Protein AF-A0A6J4RRI0-F1 (afdb_monomer_lite)

Radius of gyration: 14.66 Å; chains: 1; bounding box: 35×17×45 Å

Foldseek 3Di:
DADQLDDDAFVRHAPFAVLLVCRVVRRVVLVVLLVVLCVVPDPRNRVSCVVSPVVSVVVRVVRNVVSVVSCCCVPPVD

pLDDT: mean 91.31, std 9.45, range [4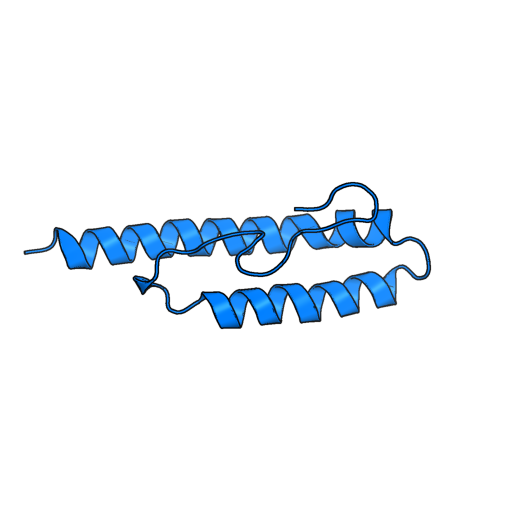9.69, 98.5]

Organism: NCBI:txid349277

InterPro domains:
  IPR036188 FAD/NAD(P)-binding domain superfamily [G3DSA:3.50.50.60] (1-77)
  IPR036188 FAD/NAD(P)-binding domain superfamily [SSF51905] (2-70)
  IPR053212 2,6-Dihydroxypyridine 3-monooxygenase [PTHR47469] (3-75)

Sequence (78 aa):
MAFGRTCLVGDAAFVPRPHTAASTAKAVTNATTLAESLGSHGDEVAAALKAWEPAQLRLGRRLEEHGRALGDGSQFGG

Structure (mmCIF, N/CA/C/O backbone):
data_AF-A0A6J4RRI0-F1
#
_entry.id   AF-A0A6J4RRI0-F1
#
loop_
_atom_site.group_PDB
_atom_site.id
_atom_site.type_symbol
_atom_site.label_atom_id
_atom_site.label_alt_id
_atom_site.label_comp_id
_atom_site.label_asym_id
_atom_site.label_entity_id
_atom_site.label_seq_id
_atom_site.pdbx_PDB_ins_code
_atom_site.Cartn_x
_atom_site.Cartn_y
_atom_site.Cartn_z
_atom_site.occupancy
_atom_site.B_iso_or_equiv
_atom_site.auth_seq_id
_atom_site.auth_comp_id
_atom_site.auth_asym_id
_atom_site.auth_atom_id
_atom_site.pdbx_PDB_model_num
ATOM 1 N N . MET A 1 1 ? -6.289 5.704 -2.053 1.00 92.69 1 MET A N 1
ATOM 2 C CA . MET A 1 1 ? -6.111 4.299 -1.623 1.00 92.69 1 MET A CA 1
ATOM 3 C C . MET A 1 1 ? -7.130 3.890 -0.570 1.00 92.69 1 MET A C 1
ATOM 5 O O . MET A 1 1 ? -7.546 2.742 -0.618 1.00 92.69 1 MET A O 1
ATOM 9 N N . ALA A 1 2 ? -7.506 4.759 0.371 1.00 97.25 2 ALA A N 1
ATOM 10 C CA . ALA A 1 2 ? -8.484 4.500 1.424 1.00 97.25 2 ALA A CA 1
ATOM 11 C C . ALA A 1 2 ? -9.841 5.158 1.114 1.00 97.25 2 ALA A C 1
ATOM 13 O O . ALA A 1 2 ? -9.903 6.299 0.661 1.00 97.25 2 ALA A O 1
ATOM 14 N N . PHE A 1 3 ? -10.929 4.437 1.380 1.00 96.50 3 PHE A N 1
ATOM 15 C CA . PHE A 1 3 ? -12.310 4.846 1.124 1.00 96.50 3 PHE A CA 1
ATOM 16 C C . PHE A 1 3 ? -13.195 4.361 2.279 1.00 96.50 3 PHE A C 1
ATOM 18 O O . PHE A 1 3 ? -13.650 3.217 2.302 1.00 96.50 3 PHE A O 1
ATOM 25 N N . GLY A 1 4 ? -13.406 5.213 3.285 1.00 95.31 4 GLY A N 1
ATOM 26 C CA . GLY A 1 4 ? -14.124 4.821 4.500 1.00 95.31 4 GLY A CA 1
ATOM 27 C C . GLY A 1 4 ? -13.417 3.668 5.219 1.00 95.31 4 GLY A C 1
ATOM 28 O O . GLY A 1 4 ? -12.322 3.850 5.738 1.00 95.31 4 GLY A O 1
ATOM 29 N N . ARG A 1 5 ? -14.040 2.482 5.243 1.00 96.69 5 ARG A N 1
ATOM 30 C CA . ARG A 1 5 ? -13.495 1.255 5.861 1.00 96.69 5 ARG A CA 1
ATOM 31 C C . ARG A 1 5 ? -12.846 0.294 4.855 1.00 96.69 5 ARG A C 1
ATOM 33 O O . ARG A 1 5 ? -12.507 -0.828 5.216 1.00 96.69 5 ARG A O 1
ATOM 40 N N . THR A 1 6 ? -12.689 0.711 3.604 1.00 97.44 6 THR A N 1
ATOM 41 C CA . THR A 1 6 ? -12.101 -0.094 2.529 1.00 97.44 6 THR A CA 1
ATOM 42 C C . THR A 1 6 ? -10.790 0.531 2.074 1.00 97.44 6 THR A C 1
ATOM 44 O O . THR A 1 6 ? -10.650 1.753 2.061 1.00 97.44 6 THR A O 1
ATOM 47 N N . CYS A 1 7 ? -9.820 -0.286 1.672 1.00 97.56 7 CYS A N 1
ATOM 48 C CA . CYS A 1 7 ? -8.596 0.203 1.051 1.00 97.56 7 CYS A CA 1
ATOM 49 C C . CYS A 1 7 ? -8.122 -0.706 -0.085 1.00 97.56 7 CYS A C 1
ATOM 51 O O . CYS A 1 7 ? -8.499 -1.874 -0.166 1.00 97.56 7 CYS A O 1
ATOM 53 N N . LEU A 1 8 ? -7.293 -0.143 -0.962 1.00 97.81 8 LEU A N 1
ATOM 54 C CA . LEU A 1 8 ? -6.559 -0.866 -1.996 1.00 97.81 8 LEU A CA 1
ATOM 55 C C . LEU A 1 8 ? -5.109 -1.058 -1.542 1.00 97.81 8 LEU A C 1
ATOM 57 O O . LEU A 1 8 ? -4.468 -0.111 -1.080 1.00 97.81 8 LEU A O 1
ATOM 61 N N . VAL A 1 9 ? -4.574 -2.262 -1.743 1.00 96.88 9 VAL A N 1
ATOM 62 C CA . VAL A 1 9 ? -3.176 -2.632 -1.461 1.00 96.88 9 VAL A CA 1
ATOM 63 C C . VAL A 1 9 ? -2.559 -3.346 -2.663 1.00 96.88 9 VAL A C 1
ATOM 65 O O . VAL A 1 9 ? -3.275 -3.775 -3.568 1.00 96.88 9 VAL A O 1
ATOM 68 N N . GLY A 1 10 ? -1.229 -3.480 -2.681 1.00 94.75 10 GLY A N 1
ATOM 69 C CA . GLY A 1 10 ? -0.536 -4.217 -3.742 1.00 94.75 10 GLY A CA 1
ATOM 70 C C . GLY A 1 10 ? -0.838 -3.640 -5.127 1.00 94.75 10 GLY A C 1
ATOM 71 O O . GLY A 1 10 ? -1.005 -2.424 -5.267 1.00 94.75 10 GLY A O 1
ATOM 72 N N . ASP A 1 11 ? -0.911 -4.491 -6.141 1.00 92.69 11 ASP A N 1
ATOM 73 C CA . ASP A 1 11 ? -1.055 -4.045 -7.532 1.00 92.69 11 ASP A CA 1
ATOM 74 C C . ASP A 1 11 ? -2.406 -3.374 -7.809 1.00 92.69 11 ASP A C 1
ATOM 76 O O . ASP A 1 11 ? -2.482 -2.457 -8.621 1.00 92.69 11 ASP A O 1
ATOM 80 N N . ALA A 1 12 ? -3.451 -3.722 -7.049 1.00 92.81 12 ALA A N 1
ATOM 81 C CA . ALA A 1 12 ? -4.746 -3.045 -7.128 1.00 92.81 12 ALA A CA 1
ATOM 82 C C . ALA A 1 12 ? -4.662 -1.554 -6.754 1.00 92.81 12 ALA A C 1
ATOM 84 O O . ALA A 1 12 ? -5.521 -0.768 -7.145 1.00 92.81 12 ALA A O 1
ATOM 85 N N . ALA A 1 13 ? -3.644 -1.160 -5.984 1.00 91.44 13 ALA A N 1
ATOM 86 C CA . ALA A 1 13 ? -3.456 0.220 -5.557 1.00 91.44 13 ALA A CA 1
ATOM 87 C C . ALA A 1 13 ? -2.465 0.996 -6.435 1.00 91.44 13 ALA A C 1
ATOM 89 O O . ALA A 1 13 ? -2.659 2.184 -6.668 1.00 91.44 13 ALA A O 1
ATOM 90 N N . PHE A 1 14 ? -1.395 0.335 -6.880 1.00 87.44 14 PHE A N 1
ATOM 91 C CA . PHE A 1 14 ? -0.387 0.887 -7.785 1.00 87.44 14 PHE A CA 1
ATOM 92 C C . PHE A 1 14 ? 0.231 -0.251 -8.584 1.00 87.44 14 PHE A C 1
ATOM 94 O O . PHE A 1 14 ? 0.745 -1.187 -7.972 1.00 87.44 14 PHE A O 1
ATOM 101 N N . VAL A 1 15 ? 0.273 -0.110 -9.908 1.00 85.56 15 VAL A N 1
ATOM 102 C CA . VAL A 1 15 ? 0.951 -1.043 -10.815 1.00 85.56 15 VAL A CA 1
ATOM 103 C C . VAL A 1 15 ? 2.264 -0.399 -11.277 1.00 85.56 15 VAL A C 1
ATOM 105 O O . VAL A 1 15 ? 2.258 0.373 -12.240 1.00 85.56 15 VAL A O 1
ATOM 108 N N . PRO A 1 16 ? 3.395 -0.632 -10.586 1.00 78.62 16 PRO A N 1
ATOM 109 C CA . PRO A 1 16 ? 4.679 -0.116 -11.039 1.00 78.62 16 PRO A CA 1
ATOM 110 C C . PRO A 1 16 ? 5.098 -0.789 -12.354 1.00 78.62 16 PRO A C 1
ATOM 112 O O . PRO A 1 16 ? 4.748 -1.936 -12.633 1.00 78.62 16 PRO A O 1
ATOM 115 N N . ARG A 1 17 ? 5.886 -0.086 -13.178 1.00 81.56 17 ARG A N 1
ATOM 116 C CA . ARG A 1 17 ? 6.447 -0.666 -14.411 1.00 81.56 17 ARG A CA 1
ATOM 117 C C . ARG A 1 17 ? 7.346 -1.869 -14.055 1.00 81.56 17 ARG A C 1
ATOM 119 O O . ARG A 1 17 ? 8.065 -1.802 -13.049 1.00 81.56 17 ARG A O 1
ATOM 126 N N . PRO A 1 18 ? 7.364 -2.933 -14.885 1.00 78.56 18 PRO A N 1
ATOM 127 C CA . PRO A 1 18 ? 8.028 -4.202 -14.558 1.00 78.56 18 PRO A CA 1
ATOM 128 C C . PRO A 1 18 ? 9.530 -4.051 -14.284 1.00 78.56 18 PRO A C 1
ATOM 130 O O . PRO A 1 18 ? 10.079 -4.775 -13.460 1.00 78.56 18 PRO A O 1
ATOM 133 N N . HIS A 1 19 ? 10.173 -3.045 -14.883 1.00 82.56 19 HIS A N 1
ATOM 134 C CA . HIS A 1 19 ? 11.595 -2.734 -14.707 1.00 82.56 19 HIS A CA 1
ATOM 135 C C . HIS A 1 19 ? 12.008 -2.422 -13.257 1.00 82.56 19 HIS A C 1
ATOM 137 O O . HIS A 1 19 ? 13.188 -2.483 -12.942 1.00 82.56 19 HIS A O 1
ATOM 143 N N . THR A 1 20 ? 11.066 -2.102 -12.362 1.00 78.81 20 THR A N 1
ATOM 144 C CA . THR A 1 20 ? 11.374 -1.846 -10.941 1.00 78.81 20 THR A CA 1
ATOM 145 C C . THR A 1 20 ? 11.560 -3.112 -10.108 1.00 78.81 20 THR A C 1
ATOM 147 O O . THR A 1 20 ? 12.111 -3.024 -9.015 1.00 78.81 20 THR A O 1
ATOM 150 N N . ALA A 1 21 ? 11.022 -4.256 -10.558 1.00 84.06 21 ALA A N 1
ATOM 151 C CA . ALA A 1 21 ? 10.881 -5.484 -9.765 1.00 84.06 21 ALA A CA 1
ATOM 152 C C . ALA A 1 21 ? 10.289 -5.268 -8.346 1.00 84.06 21 ALA A C 1
ATOM 154 O O . ALA A 1 21 ? 10.500 -6.074 -7.440 1.00 84.06 21 ALA A O 1
ATOM 155 N N . ALA A 1 22 ? 9.534 -4.181 -8.134 1.00 89.19 22 ALA A N 1
ATOM 156 C CA . ALA A 1 22 ? 9.181 -3.701 -6.797 1.00 89.19 22 ALA A CA 1
ATOM 157 C C . ALA A 1 22 ? 7.762 -4.072 -6.332 1.00 89.19 22 ALA A C 1
ATOM 159 O O . ALA A 1 22 ? 7.410 -3.765 -5.191 1.00 89.19 22 ALA A O 1
ATOM 160 N N . SER A 1 23 ? 6.938 -4.720 -7.168 1.00 88.31 23 SER A N 1
ATOM 161 C CA . SER A 1 23 ? 5.525 -5.008 -6.841 1.00 88.31 23 SER A CA 1
ATOM 162 C C . SER A 1 23 ? 5.367 -5.794 -5.545 1.00 88.31 23 SER A C 1
ATOM 164 O O . SER A 1 23 ? 4.644 -5.361 -4.647 1.00 88.31 23 SER A O 1
ATOM 166 N N . THR A 1 24 ? 6.092 -6.908 -5.405 1.00 93.69 24 THR A N 1
ATOM 167 C CA . THR A 1 24 ? 6.003 -7.768 -4.217 1.00 93.69 24 THR A CA 1
ATOM 168 C C . THR A 1 24 ? 6.462 -7.033 -2.964 1.00 93.69 24 THR A C 1
ATOM 170 O O . THR A 1 24 ? 5.757 -7.038 -1.959 1.00 93.69 24 THR A O 1
ATOM 173 N N . ALA A 1 25 ? 7.605 -6.341 -3.031 1.00 93.00 25 ALA A N 1
ATOM 174 C CA . ALA A 1 25 ? 8.119 -5.569 -1.902 1.00 93.00 25 ALA A CA 1
ATOM 175 C C . ALA A 1 25 ? 7.128 -4.474 -1.473 1.00 93.00 25 ALA A C 1
ATOM 177 O O . ALA A 1 25 ? 6.811 -4.354 -0.293 1.00 93.00 25 ALA A O 1
ATOM 178 N N . LYS A 1 26 ? 6.552 -3.738 -2.432 1.00 94.38 26 LYS A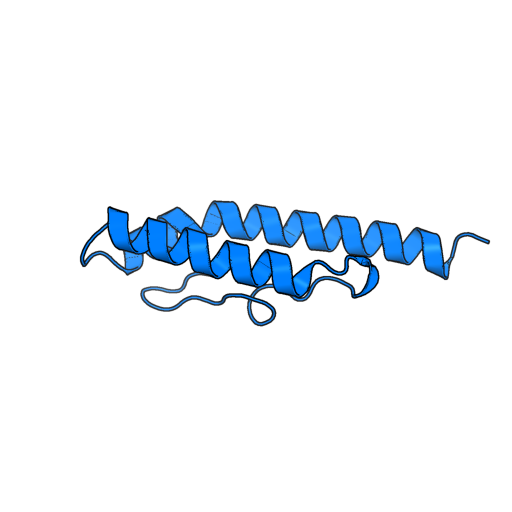 N 1
ATOM 179 C CA . LYS A 1 26 ? 5.513 -2.730 -2.179 1.00 94.38 26 LYS A CA 1
ATOM 180 C C . LYS A 1 26 ? 4.267 -3.340 -1.541 1.00 94.38 26 LYS A C 1
ATOM 182 O O . LYS A 1 26 ? 3.717 -2.755 -0.612 1.00 94.38 26 LYS A O 1
ATOM 187 N N . ALA A 1 27 ? 3.802 -4.487 -2.036 1.00 95.75 27 ALA A N 1
ATOM 188 C CA . ALA A 1 27 ? 2.637 -5.175 -1.488 1.00 95.75 27 ALA A CA 1
ATOM 189 C C . ALA A 1 27 ? 2.875 -5.610 -0.034 1.00 95.75 27 ALA A C 1
ATOM 191 O O . ALA A 1 27 ? 2.019 -5.365 0.814 1.00 95.75 27 ALA A O 1
ATOM 192 N N . VAL A 1 28 ? 4.058 -6.159 0.267 1.00 97.62 28 VAL A N 1
ATOM 193 C CA . VAL A 1 28 ? 4.470 -6.499 1.637 1.00 97.62 28 VAL A CA 1
ATOM 194 C C . VAL A 1 28 ? 4.482 -5.252 2.516 1.00 97.62 28 VAL A C 1
ATOM 196 O O . VAL A 1 28 ? 3.854 -5.262 3.569 1.00 97.62 28 VAL A O 1
ATOM 199 N N . THR A 1 29 ? 5.097 -4.151 2.068 1.00 97.62 29 THR A N 1
ATOM 200 C CA . THR A 1 29 ? 5.093 -2.885 2.818 1.00 97.62 29 THR A CA 1
ATOM 201 C C . THR A 1 29 ? 3.680 -2.357 3.056 1.00 97.62 29 THR A C 1
ATOM 203 O O . THR A 1 29 ? 3.378 -1.917 4.164 1.00 97.62 29 THR A O 1
ATOM 206 N N . ASN A 1 30 ? 2.794 -2.411 2.053 1.00 97.88 30 ASN A N 1
ATOM 207 C CA . ASN A 1 30 ? 1.396 -2.016 2.225 1.00 97.88 30 ASN A CA 1
ATOM 208 C C . ASN A 1 30 ? 0.735 -2.861 3.327 1.00 97.88 30 ASN A C 1
ATOM 210 O O . ASN A 1 30 ? 0.095 -2.291 4.203 1.00 97.88 30 ASN A O 1
ATOM 214 N N . ALA A 1 31 ? 0.917 -4.184 3.311 1.00 97.94 31 ALA A N 1
ATOM 215 C CA . ALA A 1 31 ? 0.286 -5.097 4.261 1.00 97.94 31 ALA A CA 1
ATOM 216 C C . ALA A 1 31 ? 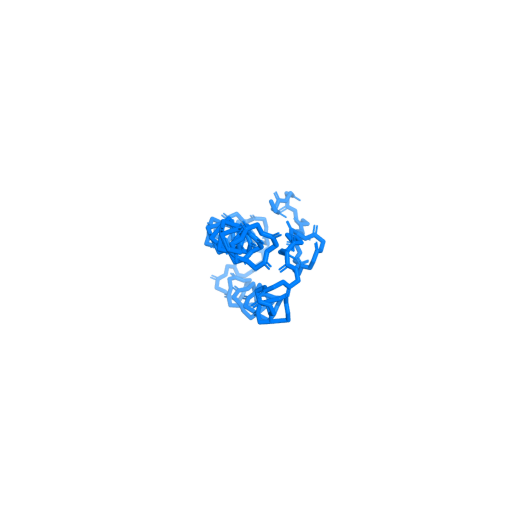0.817 -4.943 5.696 1.00 97.94 31 ALA A C 1
ATOM 218 O O . ALA A 1 31 ? 0.021 -4.840 6.629 1.00 97.94 31 ALA A O 1
ATOM 219 N N . THR A 1 32 ? 2.139 -4.895 5.887 1.00 98.50 32 THR A N 1
ATOM 220 C CA . THR A 1 32 ? 2.737 -4.827 7.231 1.00 98.50 32 THR A CA 1
ATOM 221 C C . THR A 1 32 ? 2.416 -3.507 7.922 1.00 98.50 32 THR A C 1
ATOM 223 O O . THR A 1 32 ? 1.918 -3.500 9.043 1.00 98.50 32 THR A O 1
ATOM 226 N N . THR A 1 33 ? 2.589 -2.386 7.221 1.00 98.31 33 THR A N 1
ATOM 227 C CA . THR A 1 33 ? 2.295 -1.056 7.782 1.00 98.31 33 THR A CA 1
ATOM 228 C C . THR A 1 33 ? 0.798 -0.815 7.977 1.00 98.31 33 THR A C 1
ATOM 230 O O . THR A 1 33 ? 0.402 -0.043 8.848 1.00 98.31 33 THR A O 1
ATOM 233 N N . LEU A 1 34 ? -0.058 -1.482 7.193 1.00 97.81 34 LEU A N 1
ATOM 234 C CA . LEU A 1 34 ? -1.503 -1.456 7.410 1.00 97.81 34 LEU A CA 1
ATOM 235 C C . LEU A 1 34 ? -1.871 -2.193 8.700 1.00 97.81 34 LEU A C 1
ATOM 237 O O . LEU A 1 34 ? -2.650 -1.669 9.491 1.00 97.81 34 LEU A O 1
ATOM 241 N N . ALA A 1 35 ? -1.290 -3.374 8.935 1.00 97.81 35 ALA A N 1
ATOM 242 C CA . ALA A 1 35 ? -1.505 -4.127 10.168 1.00 97.81 35 ALA A CA 1
ATOM 243 C C . ALA A 1 35 ? -1.069 -3.325 11.409 1.00 97.81 35 ALA A C 1
ATOM 245 O O . ALA A 1 35 ? -1.818 -3.244 12.381 1.00 97.81 35 ALA A O 1
ATOM 246 N N . GLU A 1 36 ? 0.089 -2.662 11.349 1.00 98.00 36 GLU A N 1
ATOM 247 C CA . GLU A 1 36 ? 0.570 -1.757 12.404 1.00 98.00 36 GLU A CA 1
ATOM 248 C C . GLU A 1 36 ? -0.381 -0.570 12.633 1.00 98.00 36 GLU A C 1
ATOM 250 O O . GLU A 1 36 ? -0.721 -0.227 13.770 1.00 98.00 36 GLU A O 1
ATOM 255 N N . SER A 1 37 ? -0.855 0.055 11.552 1.00 97.81 37 SER A N 1
ATOM 256 C CA . SER A 1 37 ? -1.772 1.189 11.656 1.00 97.81 37 SER A CA 1
ATOM 257 C C . 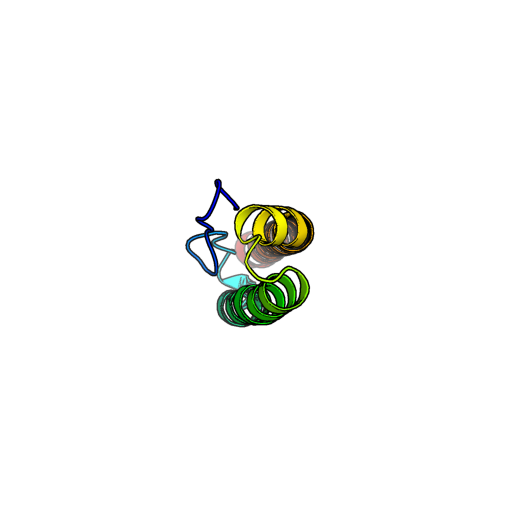SER A 1 37 ? -3.122 0.781 12.242 1.00 97.81 37 SER A C 1
ATOM 259 O O . SER A 1 37 ? -3.672 1.521 13.052 1.00 97.81 37 SER A O 1
ATOM 261 N N . LEU A 1 38 ? -3.655 -0.384 11.866 1.00 97.50 38 LEU A N 1
ATOM 262 C CA . LEU A 1 38 ? -4.893 -0.915 12.439 1.00 97.50 38 LEU A CA 1
ATOM 263 C C . LEU A 1 38 ? -4.707 -1.241 13.927 1.00 97.50 38 LEU A C 1
ATOM 265 O O . LEU A 1 38 ? -5.532 -0.846 14.745 1.00 97.50 38 LEU A O 1
ATOM 269 N N . GLY A 1 39 ? -3.589 -1.877 14.293 1.00 97.25 39 GLY A N 1
ATOM 270 C CA . GLY A 1 39 ? -3.281 -2.216 15.684 1.00 97.25 39 GLY A CA 1
ATOM 271 C C . GLY A 1 39 ? -3.146 -1.001 16.609 1.00 97.25 39 GLY A C 1
ATOM 272 O O . GLY A 1 39 ? -3.494 -1.086 17.782 1.00 97.25 39 GLY A O 1
ATOM 273 N N . SER A 1 40 ? -2.689 0.141 16.091 1.00 96.69 40 SER A N 1
ATOM 274 C CA . SER A 1 40 ? -2.515 1.376 16.876 1.00 96.69 40 SER A CA 1
ATOM 275 C C . SER A 1 40 ? -3.783 2.225 17.036 1.00 96.69 40 SER A C 1
ATOM 277 O O . SER A 1 40 ? -3.795 3.123 17.873 1.00 96.69 40 SER A O 1
ATOM 279 N N . HIS A 1 41 ? -4.841 1.953 16.266 1.00 95.56 41 HIS A N 1
ATOM 280 C CA . HIS A 1 41 ? -6.083 2.744 16.255 1.00 95.56 41 HIS A CA 1
ATOM 281 C C . HIS A 1 41 ? -7.308 1.977 16.793 1.00 95.56 41 HIS A C 1
ATOM 283 O O . HIS A 1 41 ? -8.412 2.520 16.820 1.00 95.56 41 HIS A O 1
ATOM 289 N N . GLY A 1 42 ? -7.145 0.719 17.222 1.00 90.25 42 GLY A N 1
ATOM 290 C CA . GLY A 1 42 ? -8.246 -0.101 17.738 1.00 90.25 42 GLY A CA 1
ATOM 291 C C . GLY A 1 42 ? -9.373 -0.287 16.712 1.00 90.25 42 GLY A C 1
ATOM 292 O O . GLY A 1 42 ? -9.121 -0.591 15.546 1.00 90.25 42 GLY A O 1
ATOM 293 N N . ASP A 1 43 ? -10.624 -0.080 17.133 1.00 92.88 43 ASP A N 1
ATOM 294 C CA . ASP A 1 43 ? -11.810 -0.268 16.279 1.00 92.88 43 ASP A CA 1
ATOM 295 C C . ASP A 1 43 ? -12.052 0.882 15.275 1.00 92.88 43 ASP A C 1
ATOM 297 O O . ASP A 1 43 ? -12.938 0.797 14.408 1.00 92.88 43 ASP A O 1
ATOM 301 N N . GLU A 1 44 ? -11.244 1.949 15.326 1.00 96.88 44 GLU A N 1
ATOM 302 C CA . GLU A 1 44 ? -11.337 3.115 14.442 1.00 96.88 44 GLU A CA 1
ATOM 303 C C . GLU A 1 44 ? -10.712 2.864 13.056 1.00 96.88 44 GLU A C 1
ATOM 305 O O . GLU A 1 44 ? -9.857 3.607 12.572 1.00 96.88 44 GLU A O 1
ATOM 310 N N . VAL A 1 45 ? -11.182 1.823 12.362 1.00 97.06 45 VAL A N 1
ATOM 311 C CA . VAL A 1 45 ? -10.647 1.380 11.059 1.00 97.06 45 VAL A CA 1
ATOM 312 C C . VAL A 1 45 ? -10.546 2.523 10.043 1.00 97.06 45 VAL A C 1
ATOM 314 O O . VAL A 1 45 ? -9.536 2.655 9.361 1.00 97.06 45 VAL A O 1
ATOM 317 N N . ALA A 1 46 ? -11.567 3.378 9.935 1.00 97.88 46 ALA A N 1
ATOM 318 C CA . ALA A 1 46 ? -11.543 4.479 8.971 1.00 97.88 46 ALA A CA 1
ATOM 319 C C . ALA A 1 46 ? -10.461 5.529 9.293 1.00 97.88 46 ALA A C 1
ATOM 321 O O . ALA A 1 46 ? -9.834 6.063 8.376 1.00 97.88 46 ALA A O 1
ATOM 322 N N . ALA A 1 47 ? -10.216 5.803 10.579 1.00 97.88 47 ALA A N 1
ATOM 323 C CA . ALA A 1 47 ? -9.149 6.701 11.009 1.00 97.88 47 ALA A CA 1
ATOM 324 C C . ALA A 1 47 ? -7.773 6.077 10.740 1.00 97.88 47 ALA A C 1
ATOM 326 O O . ALA A 1 47 ? -6.915 6.736 10.155 1.00 97.88 47 ALA A O 1
ATOM 327 N N . ALA A 1 48 ? -7.612 4.786 11.049 1.00 98.25 48 ALA A N 1
ATOM 328 C CA . ALA A 1 48 ? -6.399 4.024 10.765 1.00 98.25 48 ALA A CA 1
ATOM 329 C C . ALA A 1 48 ? -6.034 4.065 9.273 1.00 98.25 48 ALA A C 1
ATOM 331 O O . ALA A 1 48 ? -4.916 4.418 8.902 1.00 98.25 48 ALA A O 1
ATOM 332 N N . LEU A 1 49 ? -6.999 3.775 8.392 1.00 98.44 49 LEU A N 1
ATOM 333 C CA . LEU A 1 49 ? -6.782 3.802 6.944 1.00 98.44 49 LEU A CA 1
ATOM 334 C C . LEU A 1 49 ? -6.400 5.201 6.443 1.00 98.44 49 LEU A C 1
ATOM 336 O O . LEU A 1 49 ? -5.521 5.329 5.588 1.00 98.44 49 LEU A O 1
ATOM 340 N N . LYS A 1 50 ? -7.022 6.250 6.995 1.00 97.88 50 LYS A N 1
ATOM 341 C CA . LYS A 1 50 ? -6.712 7.646 6.659 1.00 97.88 50 LYS A CA 1
ATOM 342 C C . LYS A 1 50 ? -5.314 8.059 7.131 1.00 97.88 50 LYS A C 1
ATOM 344 O O . LYS A 1 50 ? -4.645 8.817 6.433 1.00 97.88 50 LYS A O 1
ATOM 349 N N . ALA A 1 51 ? -4.866 7.563 8.283 1.00 97.88 51 ALA A N 1
ATOM 350 C CA . ALA A 1 51 ? -3.528 7.822 8.812 1.00 97.88 51 ALA A CA 1
ATOM 351 C C . ALA A 1 51 ? -2.432 7.076 8.028 1.00 97.88 51 ALA A C 1
ATOM 353 O O . ALA A 1 51 ? -1.357 7.623 7.782 1.00 97.88 51 ALA A O 1
ATOM 354 N N . TRP A 1 52 ? -2.715 5.848 7.590 1.00 98.44 52 TRP A N 1
ATOM 355 C CA . TRP A 1 52 ? -1.794 4.992 6.839 1.00 98.44 52 TRP A CA 1
ATOM 356 C C . TRP A 1 52 ? -1.575 5.437 5.383 1.00 98.44 52 TRP A C 1
ATOM 358 O O . TRP A 1 52 ? -0.450 5.400 4.869 1.00 98.44 52 TRP A O 1
ATOM 368 N N . GLU A 1 53 ? -2.638 5.883 4.707 1.00 98.31 53 GLU A N 1
ATOM 369 C CA . GLU A 1 53 ? -2.652 6.167 3.266 1.00 98.31 53 GLU A CA 1
ATOM 370 C C . GLU A 1 53 ? -1.531 7.107 2.766 1.00 98.31 53 GLU A C 1
ATOM 372 O O . GLU A 1 53 ? -0.904 6.783 1.748 1.00 98.31 53 GLU A O 1
ATOM 377 N N . PRO A 1 54 ? -1.225 8.249 3.417 1.00 98.38 54 PRO A N 1
ATOM 378 C CA . PRO A 1 54 ? -0.278 9.217 2.867 1.00 98.38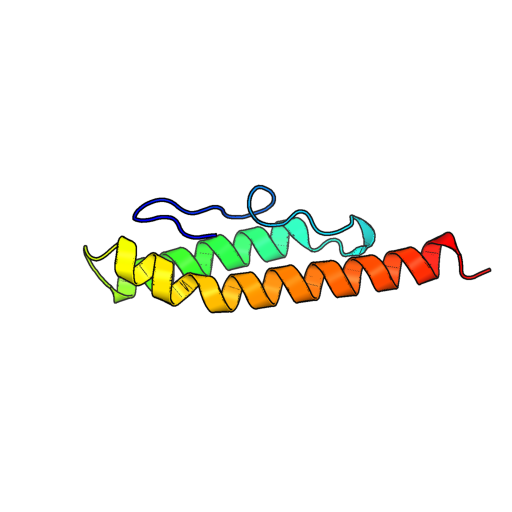 54 PRO A CA 1
ATOM 379 C C . PRO A 1 54 ? 1.120 8.638 2.624 1.00 98.38 54 PRO A C 1
ATOM 381 O O . PRO A 1 54 ? 1.775 8.996 1.643 1.00 98.38 54 PRO A O 1
ATOM 384 N N . ALA A 1 55 ? 1.590 7.737 3.493 1.00 97.88 55 ALA A N 1
ATOM 385 C CA . ALA A 1 55 ? 2.890 7.090 3.332 1.00 97.88 55 ALA A CA 1
ATOM 386 C C . ALA A 1 55 ? 2.912 6.151 2.119 1.00 97.88 55 ALA A C 1
ATOM 388 O O . ALA A 1 55 ? 3.866 6.165 1.337 1.00 97.88 55 ALA A O 1
ATOM 389 N N . GLN A 1 56 ? 1.832 5.399 1.911 1.00 97.94 56 GLN A N 1
ATOM 390 C CA . GLN A 1 56 ? 1.732 4.452 0.806 1.00 97.94 56 GLN A CA 1
ATOM 391 C C . GLN A 1 56 ? 1.541 5.143 -0.546 1.00 97.94 56 GLN A C 1
ATOM 393 O O . GLN A 1 56 ? 2.112 4.698 -1.541 1.00 97.94 56 GLN A O 1
ATOM 398 N N . LEU A 1 57 ? 0.816 6.268 -0.584 1.00 97.62 57 LEU A N 1
ATOM 399 C CA . LEU A 1 57 ? 0.715 7.110 -1.779 1.00 97.62 57 LEU A CA 1
ATOM 400 C C . LEU A 1 57 ? 2.086 7.643 -2.207 1.00 97.62 57 LEU A C 1
ATOM 402 O O . LEU A 1 57 ? 2.401 7.634 -3.396 1.00 97.62 57 LEU A O 1
ATOM 406 N N . ARG A 1 58 ? 2.916 8.088 -1.251 1.00 97.00 58 ARG A N 1
ATOM 407 C CA . ARG A 1 58 ? 4.289 8.534 -1.545 1.00 97.00 58 ARG A CA 1
ATOM 408 C C . ARG A 1 58 ? 5.151 7.394 -2.081 1.00 97.00 58 ARG A C 1
ATOM 410 O O . ARG A 1 58 ? 5.862 7.594 -3.060 1.00 97.00 58 ARG A O 1
ATOM 417 N N . LEU A 1 59 ? 5.076 6.210 -1.469 1.00 95.25 59 LEU A N 1
ATOM 418 C CA . LEU A 1 59 ? 5.797 5.028 -1.944 1.00 95.25 59 LEU A CA 1
ATOM 419 C C . LEU A 1 59 ? 5.392 4.662 -3.379 1.00 95.25 59 LEU A C 1
ATOM 421 O O . LEU A 1 59 ? 6.261 4.492 -4.231 1.00 95.25 59 LEU A O 1
ATOM 425 N N . GLY A 1 60 ? 4.087 4.585 -3.653 1.00 93.88 60 GLY A N 1
ATOM 426 C CA . GLY A 1 60 ? 3.555 4.252 -4.975 1.00 93.88 60 GLY A CA 1
ATOM 427 C C . GLY A 1 60 ? 4.022 5.217 -6.064 1.00 93.88 60 GLY A C 1
ATOM 428 O O . GLY A 1 60 ? 4.560 4.772 -7.075 1.00 93.88 60 GLY A O 1
ATOM 429 N N . ARG A 1 61 ? 3.916 6.531 -5.818 1.00 94.31 61 ARG A N 1
ATOM 430 C CA . ARG A 1 61 ? 4.372 7.571 -6.760 1.00 94.31 61 ARG A CA 1
ATOM 431 C C . ARG A 1 61 ? 5.872 7.483 -7.048 1.00 94.31 61 ARG A C 1
ATOM 433 O O . ARG A 1 61 ? 6.271 7.518 -8.205 1.00 94.31 61 ARG A O 1
ATOM 440 N N . ARG A 1 62 ? 6.705 7.282 -6.019 1.00 93.06 62 ARG A N 1
ATOM 441 C CA . ARG A 1 62 ? 8.158 7.120 -6.210 1.00 93.06 62 ARG A CA 1
ATOM 442 C C . ARG A 1 62 ? 8.508 5.895 -7.053 1.00 93.06 62 ARG A C 1
ATOM 444 O O . ARG A 1 62 ? 9.428 5.958 -7.862 1.00 93.06 62 ARG A O 1
ATOM 451 N N . LEU A 1 63 ? 7.806 4.779 -6.855 1.00 92.31 63 LEU A N 1
ATOM 452 C CA . LEU A 1 63 ? 8.024 3.563 -7.645 1.00 92.31 63 LEU A CA 1
ATOM 453 C C . LEU A 1 63 ? 7.574 3.736 -9.098 1.00 92.31 63 LEU A C 1
ATOM 455 O O . LEU A 1 63 ? 8.231 3.225 -10.002 1.00 92.31 63 LEU A O 1
ATOM 459 N N . GLU A 1 64 ? 6.489 4.469 -9.332 1.00 90.75 64 GLU A N 1
ATOM 460 C CA . GLU A 1 64 ? 6.030 4.816 -10.676 1.00 90.75 64 GLU A CA 1
ATOM 461 C C . GLU A 1 64 ? 7.058 5.684 -11.417 1.00 90.75 64 GLU A C 1
ATOM 463 O O . GLU A 1 64 ? 7.482 5.331 -12.519 1.00 90.75 64 GLU A O 1
ATOM 468 N N . GLU A 1 65 ? 7.526 6.763 -10.783 1.00 91.00 65 GLU A N 1
ATOM 469 C CA . GLU A 1 65 ? 8.561 7.654 -11.323 1.00 91.00 65 GLU A CA 1
ATOM 470 C C . GLU A 1 65 ? 9.859 6.894 -11.625 1.00 91.00 65 GLU A C 1
ATOM 472 O O . GLU A 1 65 ? 10.409 6.994 -12.724 1.00 91.00 65 GLU A O 1
ATOM 477 N N . HIS A 1 66 ? 10.324 6.075 -10.677 1.00 88.94 66 HIS A N 1
ATOM 478 C CA . HIS A 1 66 ? 11.529 5.272 -10.855 1.00 88.94 66 HIS A CA 1
ATOM 479 C C . HIS A 1 66 ? 11.377 4.243 -11.982 1.00 88.94 66 HIS A C 1
ATOM 481 O O . HIS A 1 66 ? 12.267 4.093 -12.818 1.00 88.94 66 HIS A O 1
ATOM 487 N N . GLY A 1 67 ? 10.230 3.565 -12.050 1.00 89.12 67 GLY A N 1
ATOM 488 C CA . GLY A 1 67 ? 9.943 2.592 -13.098 1.00 89.12 67 GLY A CA 1
ATOM 489 C C . GLY A 1 67 ? 9.847 3.201 -14.488 1.00 89.12 67 GLY A C 1
ATOM 490 O O . GLY A 1 67 ? 10.220 2.547 -15.464 1.00 89.12 67 GLY A O 1
ATOM 491 N N . ARG A 1 68 ? 9.380 4.448 -14.586 1.00 88.38 68 ARG A N 1
ATOM 492 C CA . ARG A 1 68 ? 9.409 5.210 -15.833 1.00 88.38 68 ARG A CA 1
ATOM 493 C C . ARG A 1 68 ? 10.842 5.548 -16.239 1.00 88.38 68 ARG A C 1
ATOM 495 O O . ARG A 1 68 ? 11.210 5.235 -17.362 1.00 88.38 68 ARG A O 1
ATOM 502 N N . ALA A 1 69 ? 11.657 6.078 -15.327 1.00 86.88 69 ALA A N 1
ATOM 503 C CA . ALA A 1 69 ? 13.052 6.418 -15.617 1.00 86.88 69 ALA A CA 1
ATOM 504 C C . ALA A 1 69 ? 13.879 5.199 -16.074 1.00 86.88 69 ALA A C 1
ATOM 506 O O . ALA A 1 69 ? 14.620 5.285 -17.052 1.00 86.88 69 ALA A O 1
ATOM 507 N N . LEU A 1 70 ? 13.712 4.046 -15.414 1.00 86.44 70 LEU A N 1
ATOM 508 C CA . LEU A 1 70 ? 14.353 2.792 -15.829 1.00 86.44 70 LEU A CA 1
ATOM 509 C C . LEU A 1 70 ? 13.863 2.313 -17.201 1.00 86.44 70 LEU A C 1
ATOM 511 O O . LEU A 1 70 ? 14.655 1.828 -18.008 1.00 86.44 70 LEU A O 1
ATOM 515 N N . GLY A 1 71 ? 12.563 2.444 -17.473 1.00 84.56 71 GLY A N 1
ATOM 516 C CA . GLY A 1 71 ? 11.987 2.117 -18.776 1.00 84.56 71 GLY A CA 1
ATOM 517 C C . GLY A 1 71 ? 12.542 3.000 -19.893 1.00 84.56 71 GLY A C 1
ATOM 518 O O . GLY A 1 71 ? 12.942 2.485 -20.930 1.00 84.56 71 GLY A O 1
ATOM 519 N N . ASP A 1 72 ? 12.626 4.310 -19.666 1.00 83.31 72 ASP A N 1
ATOM 520 C CA . ASP A 1 72 ? 13.122 5.257 -20.667 1.00 83.31 72 ASP A CA 1
ATOM 521 C C . ASP A 1 72 ? 14.605 4.988 -20.996 1.00 83.31 72 ASP A C 1
ATOM 523 O O . ASP A 1 72 ? 14.98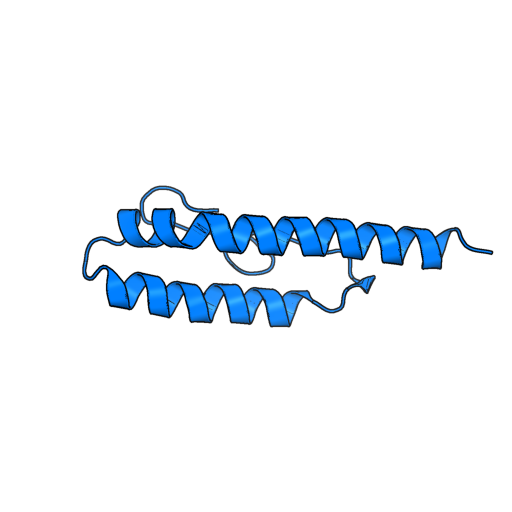4 4.942 -22.167 1.00 83.31 72 ASP A O 1
ATOM 527 N N . GLY A 1 73 ? 15.426 4.705 -19.977 1.00 78.31 73 GLY A N 1
ATOM 528 C CA . GLY A 1 73 ? 16.842 4.368 -20.156 1.00 78.31 73 GLY A CA 1
ATOM 529 C C . GLY A 1 73 ? 17.103 3.006 -20.809 1.00 78.31 73 GLY A C 1
ATOM 530 O O . GLY A 1 73 ? 18.103 2.858 -21.500 1.00 78.31 73 GLY A O 1
ATOM 531 N N . SER A 1 74 ? 16.217 2.020 -20.626 1.00 73.62 74 SER A N 1
ATOM 532 C CA . SER A 1 74 ? 16.377 0.672 -21.206 1.00 73.62 74 SER A CA 1
ATOM 533 C C . SER A 1 74 ? 15.803 0.530 -22.617 1.00 73.62 74 SER A C 1
ATOM 535 O O . SER A 1 74 ? 16.290 -0.294 -23.384 1.00 73.62 74 SER A O 1
ATOM 537 N N . GLN A 1 75 ? 14.788 1.326 -22.968 1.00 72.00 75 GLN A N 1
ATOM 538 C CA . GLN A 1 75 ? 14.066 1.197 -24.239 1.00 72.00 75 GLN A CA 1
ATOM 539 C C . GLN A 1 75 ? 14.495 2.218 -25.302 1.00 72.00 75 GLN A C 1
ATOM 541 O O . GLN A 1 75 ? 14.309 1.957 -26.489 1.00 72.00 75 GLN A O 1
ATOM 546 N N . PHE A 1 76 ? 15.040 3.371 -24.899 1.00 65.88 76 PHE A N 1
ATOM 547 C CA . PHE A 1 76 ? 15.397 4.465 -25.814 1.00 65.88 76 PHE A CA 1
ATOM 548 C C . PHE A 1 76 ? 16.845 4.954 -25.663 1.00 65.88 76 PHE A C 1
ATOM 550 O O . PHE A 1 76 ? 17.285 5.792 -26.445 1.00 65.88 76 PHE A O 1
ATOM 557 N N . GLY A 1 77 ? 17.585 4.444 -24.674 1.00 56.03 77 GLY A N 1
ATOM 558 C CA . GLY A 1 77 ? 19.013 4.703 -24.490 1.00 56.03 77 GLY A CA 1
ATOM 559 C C . GLY A 1 77 ? 19.863 3.734 -25.308 1.00 56.03 77 GLY A C 1
ATOM 560 O O . GLY A 1 77 ? 20.381 2.766 -24.756 1.00 56.03 77 GLY A O 1
ATOM 561 N N . GLY A 1 78 ? 19.959 3.979 -26.615 1.00 49.69 78 GLY A N 1
ATOM 562 C CA . GLY A 1 78 ? 20.986 3.418 -27.500 1.00 49.69 78 GLY A CA 1
ATOM 563 C C . GLY A 1 78 ? 22.068 4.448 -27.780 1.00 49.69 78 GLY A C 1
ATOM 564 O O . GLY A 1 78 ? 21.696 5.629 -27.965 1.00 49.69 78 GLY A O 1
#

Secondary structure (DSSP, 8-state):
-EETTEE--GGGT----GGG--HHHHHHHHHHHHHHHHHHHTT-HHHHHHHHHHHHHHHHHHHHHHHHHHHHHHHS--